Protein AF-A0A7K9P850-F1 (afdb_monomer_lite)

Secondary structure (DSSP, 8-state):
----TTSPPPHHHHHHHHHHHHHHHHHHHHHHHHHHHHS--TTT--HHHHHHHHHHHHHHHHHHHHHHHH-TT----SS-TT-HHHHHHHHHHHHHHHTT-S-----------SS----------

Structure (mmCIF, N/CA/C/O backbone):
data_AF-A0A7K9P850-F1
#
_entry.id   AF-A0A7K9P850-F1
#
loop_
_atom_site.group_PDB
_atom_site.id
_atom_site.type_symbol
_atom_site.label_atom_id
_atom_site.label_alt_id
_atom_site.label_comp_id
_atom_site.label_asym_id
_atom_site.label_entity_id
_atom_site.label_seq_id
_atom_site.pdbx_PDB_ins_code
_atom_site.Cartn_x
_atom_site.Cartn_y
_atom_site.Cartn_z
_atom_site.occupancy
_atom_site.B_iso_or_equiv
_atom_site.auth_seq_id
_atom_site.auth_comp_id
_atom_site.auth_asym_id
_atom_site.auth_atom_id
_atom_site.pdbx_PDB_model_num
ATOM 1 N N . LEU A 1 1 ? -7.046 19.484 33.580 1.00 42.06 1 LEU A N 1
ATOM 2 C CA . LEU A 1 1 ? -5.623 19.360 33.970 1.00 42.06 1 LEU A CA 1
ATOM 3 C C . LEU A 1 1 ? -4.925 18.534 32.899 1.00 42.06 1 LEU A C 1
ATOM 5 O O . LEU A 1 1 ? -5.163 17.336 32.865 1.00 42.06 1 LEU A O 1
ATOM 9 N N . GLY A 1 2 ? -4.125 19.167 32.030 1.00 49.34 2 GLY A N 1
ATOM 10 C CA . GLY A 1 2 ? -3.145 18.447 31.206 1.00 49.34 2 GLY A CA 1
ATOM 11 C C . GLY A 1 2 ? -3.212 18.572 29.678 1.00 49.34 2 GLY A C 1
ATOM 12 O O . GLY A 1 2 ? -2.731 17.661 29.022 1.00 49.34 2 GLY A O 1
ATOM 13 N N . GLU A 1 3 ? -3.729 19.655 29.090 1.00 53.91 3 GLU A N 1
ATOM 14 C CA . GLU A 1 3 ? -3.359 20.006 27.706 1.00 53.91 3 GLU A CA 1
ATOM 15 C C . GLU A 1 3 ? -2.052 20.804 27.749 1.00 53.91 3 GLU A C 1
ATOM 17 O O . GLU A 1 3 ? -2.015 21.950 28.192 1.00 53.91 3 GLU A O 1
ATOM 22 N N . GLY A 1 4 ? -0.955 20.151 27.370 1.00 50.28 4 GLY A N 1
ATOM 23 C CA . GLY A 1 4 ? 0.397 20.700 27.427 1.00 50.28 4 GLY A CA 1
ATOM 24 C C . GLY A 1 4 ? 1.188 20.349 26.175 1.00 50.28 4 GLY A C 1
ATOM 25 O O . GLY A 1 4 ? 2.064 19.488 26.206 1.00 50.28 4 GLY A O 1
ATOM 26 N N . LEU A 1 5 ? 0.880 21.041 25.077 1.00 50.12 5 LEU A N 1
ATOM 27 C CA . LEU A 1 5 ? 1.751 21.196 23.910 1.00 50.12 5 LEU A CA 1
ATOM 28 C C . LEU A 1 5 ? 3.106 21.763 24.377 1.00 50.12 5 LEU A C 1
ATOM 30 O O . LEU A 1 5 ? 3.222 22.967 24.589 1.00 50.12 5 LEU A O 1
ATOM 34 N N . GLY A 1 6 ? 4.128 20.919 24.574 1.00 56.59 6 GLY A N 1
ATOM 35 C CA . GLY A 1 6 ? 5.491 21.427 24.802 1.00 56.59 6 GLY A CA 1
ATOM 36 C C . GLY A 1 6 ? 6.519 20.532 25.500 1.00 56.59 6 GLY A C 1
ATOM 37 O O . GLY A 1 6 ? 7.704 20.842 25.420 1.00 56.59 6 GLY A O 1
ATOM 38 N N . ALA A 1 7 ? 6.145 19.422 26.142 1.00 62.38 7 ALA A N 1
ATOM 39 C CA . ALA A 1 7 ? 7.112 18.492 26.738 1.00 62.38 7 ALA A CA 1
ATOM 40 C C . ALA A 1 7 ? 7.084 17.150 25.997 1.00 62.38 7 ALA A C 1
ATOM 42 O O . ALA A 1 7 ? 6.011 16.598 25.765 1.00 62.38 7 ALA A O 1
ATOM 43 N N . LYS A 1 8 ? 8.254 16.609 25.619 1.00 72.88 8 LYS A N 1
ATOM 44 C CA . LYS A 1 8 ? 8.344 15.219 25.144 1.00 72.88 8 LYS A CA 1
ATOM 45 C C . LYS A 1 8 ? 7.738 14.325 26.229 1.00 72.88 8 LYS A C 1
ATOM 47 O O . LYS A 1 8 ? 8.208 14.366 27.364 1.00 72.88 8 LYS A O 1
ATOM 52 N N . GLU A 1 9 ? 6.697 13.569 25.885 1.00 74.12 9 GLU A N 1
ATOM 53 C CA . GLU A 1 9 ? 6.039 12.642 26.811 1.00 74.12 9 GLU A CA 1
ATOM 54 C C . GLU A 1 9 ? 7.083 11.741 27.477 1.00 74.12 9 GLU A C 1
ATOM 56 O O . GLU A 1 9 ? 7.961 11.190 26.803 1.00 74.12 9 GLU A O 1
ATOM 61 N N . THR A 1 10 ? 6.993 11.567 28.796 1.00 87.06 10 THR A N 1
ATOM 62 C CA . THR A 1 10 ? 7.810 10.546 29.462 1.00 87.06 10 THR A CA 1
ATOM 63 C C . THR A 1 10 ? 7.382 9.154 28.972 1.00 87.06 10 THR A C 1
ATOM 65 O O . THR A 1 10 ? 6.208 8.963 28.636 1.00 87.06 10 THR A O 1
ATOM 68 N N . PRO A 1 11 ? 8.279 8.150 28.933 1.00 80.06 11 PRO A N 1
ATOM 69 C CA . PRO A 1 11 ? 7.914 6.793 28.516 1.00 80.06 11 PRO A CA 1
ATOM 70 C C . PRO A 1 11 ? 6.702 6.222 29.272 1.00 80.06 11 PRO A C 1
ATOM 72 O O . PRO A 1 11 ? 5.872 5.539 28.680 1.00 80.06 11 PRO A O 1
ATOM 75 N N . GLN A 1 12 ? 6.562 6.555 30.557 1.00 79.00 12 GLN A N 1
ATOM 76 C CA . GLN A 1 12 ? 5.446 6.152 31.412 1.00 79.00 12 GLN A CA 1
ATOM 77 C C . GLN A 1 12 ? 4.129 6.828 31.009 1.00 79.00 12 GLN A C 1
ATOM 79 O O . GLN A 1 12 ? 3.108 6.154 30.903 1.00 79.00 12 GLN A O 1
ATOM 84 N N . GLN A 1 13 ? 4.148 8.137 30.738 1.00 83.00 13 GLN A N 1
ATOM 85 C CA . GLN A 1 13 ? 2.970 8.860 30.240 1.00 83.00 13 GLN A CA 1
ATOM 86 C C . GLN A 1 13 ? 2.539 8.336 28.871 1.00 83.00 13 GLN A C 1
ATOM 88 O O . GLN A 1 13 ? 1.357 8.095 28.643 1.00 83.00 13 GLN A O 1
ATOM 93 N N . ARG A 1 14 ? 3.508 8.087 27.984 1.00 85.56 14 ARG A N 1
ATOM 94 C CA . ARG A 1 14 ? 3.255 7.484 26.677 1.00 85.56 14 ARG A CA 1
ATOM 95 C C . ARG A 1 14 ? 2.619 6.101 26.825 1.00 85.56 14 ARG A C 1
ATOM 97 O O . ARG A 1 14 ? 1.644 5.818 26.143 1.00 85.56 14 ARG A O 1
ATOM 104 N N . PHE A 1 15 ? 3.123 5.258 27.727 1.00 82.75 15 PHE A N 1
ATOM 105 C CA . PHE A 1 15 ? 2.539 3.940 27.985 1.00 82.75 15 PHE A CA 1
ATOM 106 C C . PHE A 1 15 ? 1.083 4.034 28.457 1.00 82.75 15 PHE A C 1
ATOM 108 O O . PHE A 1 15 ? 0.229 3.342 27.914 1.00 82.75 15 PHE A O 1
ATOM 115 N N . GLN A 1 16 ? 0.785 4.924 29.408 1.00 85.62 16 GLN A N 1
ATOM 116 C CA . GLN A 1 16 ? -0.581 5.135 29.902 1.00 85.62 16 GLN A CA 1
ATOM 117 C C . GLN A 1 16 ? -1.521 5.646 28.803 1.00 85.62 16 GLN A C 1
ATOM 119 O O . GLN A 1 16 ? -2.633 5.139 28.669 1.00 85.62 16 GLN A O 1
ATOM 124 N N . ARG A 1 17 ? -1.063 6.600 27.981 1.00 90.31 17 ARG A N 1
ATOM 125 C CA . ARG A 1 17 ? -1.838 7.102 26.841 1.00 90.31 17 ARG A CA 1
ATOM 126 C C . ARG A 1 17 ? -2.116 5.997 25.826 1.00 90.31 17 ARG A C 1
ATOM 128 O O . ARG A 1 17 ? -3.268 5.799 25.465 1.00 90.31 17 ARG A O 1
ATOM 135 N N . LEU A 1 18 ? -1.094 5.243 25.410 1.00 84.19 18 LEU A N 1
ATOM 136 C CA . LEU A 1 18 ? -1.289 4.127 24.480 1.00 84.19 18 LEU A CA 1
ATOM 137 C C . LEU A 1 18 ? -2.201 3.044 25.065 1.00 84.19 18 LEU A C 1
ATOM 139 O O . LEU A 1 18 ? -3.005 2.478 24.336 1.00 84.19 18 LEU A O 1
ATOM 143 N N . GLN A 1 19 ? -2.099 2.748 26.362 1.00 82.50 19 GLN A N 1
ATOM 144 C CA . GLN A 1 19 ? -2.982 1.782 27.014 1.00 82.50 19 GLN A CA 1
ATOM 145 C C . GLN A 1 19 ? -4.445 2.230 26.935 1.00 82.50 19 GLN A C 1
ATOM 147 O O . GLN A 1 19 ? -5.311 1.412 26.630 1.00 82.50 19 GLN A O 1
ATOM 152 N N . HIS A 1 20 ? -4.708 3.517 27.175 1.00 86.62 20 HIS A N 1
ATOM 153 C CA . HIS A 1 20 ? -6.040 4.090 27.022 1.00 86.62 20 HIS A CA 1
ATOM 154 C C . HIS A 1 20 ? -6.503 4.018 25.566 1.00 86.62 20 HIS A C 1
ATOM 156 O O . HIS A 1 20 ? -7.539 3.428 25.300 1.00 86.62 20 HIS A O 1
ATOM 162 N N . GLU A 1 21 ? -5.702 4.511 24.617 1.00 86.75 21 GLU A N 1
ATOM 163 C CA . GLU A 1 21 ? -6.025 4.493 23.181 1.00 86.75 21 GLU A CA 1
ATOM 164 C C . GLU A 1 21 ? -6.337 3.079 22.668 1.00 86.75 21 GLU A C 1
ATOM 166 O O . GLU A 1 21 ? -7.279 2.892 21.903 1.00 86.75 21 GLU A O 1
ATOM 171 N N . VAL A 1 22 ? -5.596 2.062 23.119 1.00 81.31 22 VAL A N 1
ATOM 172 C CA . VAL A 1 22 ? -5.866 0.658 22.772 1.00 81.31 22 VAL A CA 1
ATOM 173 C C . VAL A 1 22 ? -7.190 0.175 23.370 1.00 81.31 22 VAL A C 1
ATOM 175 O O . VAL A 1 22 ? -7.927 -0.543 22.699 1.00 81.31 22 VAL A O 1
A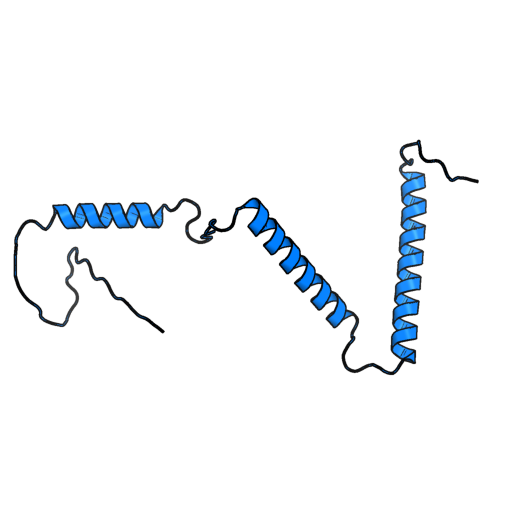TOM 178 N N . GLN A 1 23 ? -7.516 0.556 24.608 1.00 77.69 23 GLN A N 1
ATOM 179 C CA . GLN A 1 23 ? -8.808 0.221 25.215 1.00 77.69 23 GLN A CA 1
ATOM 180 C C . GLN A 1 23 ? -9.976 0.920 24.514 1.00 77.69 23 GLN A C 1
ATOM 182 O O . GLN A 1 23 ? -11.025 0.304 24.332 1.00 77.69 23 GLN A O 1
ATOM 187 N N . GLU A 1 24 ? -9.805 2.175 24.097 1.00 88.69 24 GLU A N 1
ATOM 188 C CA . GLU A 1 24 ? -10.821 2.885 23.317 1.00 88.69 24 GLU A CA 1
ATOM 189 C C . GLU A 1 24 ? -11.026 2.225 21.961 1.00 88.69 24 GLU A C 1
ATOM 191 O O . GLU A 1 24 ? -12.156 1.917 21.607 1.00 88.69 24 GLU A O 1
ATOM 196 N N . LEU A 1 25 ? -9.938 1.895 21.263 1.00 85.56 25 LEU A N 1
ATOM 197 C CA . LEU A 1 25 ? -10.009 1.214 19.978 1.00 85.56 25 LEU A CA 1
ATOM 198 C C . LEU A 1 25 ? -10.700 -0.154 20.085 1.00 85.56 25 LEU A C 1
ATOM 200 O O . LEU A 1 25 ? -11.480 -0.513 19.208 1.00 85.56 25 LEU A O 1
ATOM 204 N N . LEU A 1 26 ? -10.447 -0.917 21.155 1.00 79.44 26 LEU A N 1
ATOM 205 C CA . LEU A 1 26 ? -11.143 -2.185 21.403 1.00 79.44 26 LEU A CA 1
ATOM 206 C C . LEU A 1 26 ? -12.650 -1.978 21.584 1.00 79.44 26 LEU A C 1
ATOM 208 O O . LEU A 1 26 ? -13.439 -2.693 20.970 1.00 79.44 26 LEU A O 1
ATOM 212 N N . ARG A 1 27 ? -13.046 -0.976 22.372 1.00 86.44 27 ARG A N 1
ATOM 213 C CA . ARG A 1 27 ? -14.455 -0.631 22.590 1.00 86.44 27 ARG A CA 1
ATOM 214 C C . ARG A 1 27 ? -15.132 -0.150 21.307 1.00 86.44 27 ARG A C 1
ATOM 216 O O . ARG A 1 27 ? -16.260 -0.548 21.035 1.00 86.44 27 ARG A O 1
ATOM 223 N N . ASP A 1 28 ? -14.445 0.652 20.501 1.00 82.50 28 ASP A N 1
ATOM 224 C CA . ASP A 1 28 ? -14.957 1.131 19.217 1.00 82.50 28 ASP A CA 1
ATOM 225 C C . ASP A 1 28 ? -15.150 -0.037 18.242 1.00 82.50 28 ASP A C 1
ATOM 227 O O . ASP A 1 28 ? -16.164 -0.114 17.553 1.00 82.50 28 ASP A O 1
ATOM 231 N N . VAL A 1 29 ? -14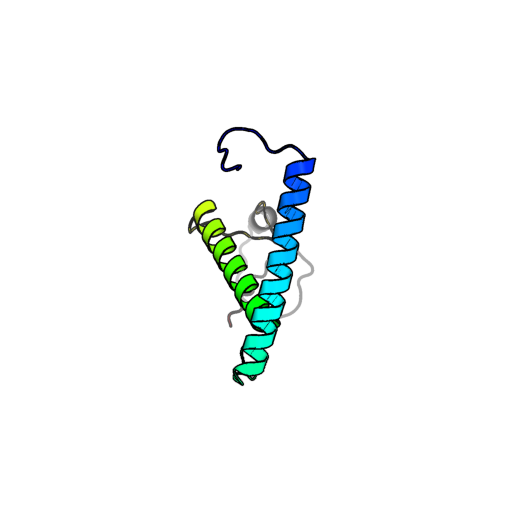.225 -1.002 18.221 1.00 78.44 29 VAL A N 1
ATOM 232 C CA . VAL A 1 29 ? -14.365 -2.230 17.423 1.00 78.44 29 VAL A CA 1
ATOM 233 C C . VAL A 1 29 ? -15.538 -3.082 17.908 1.00 78.44 29 VAL A C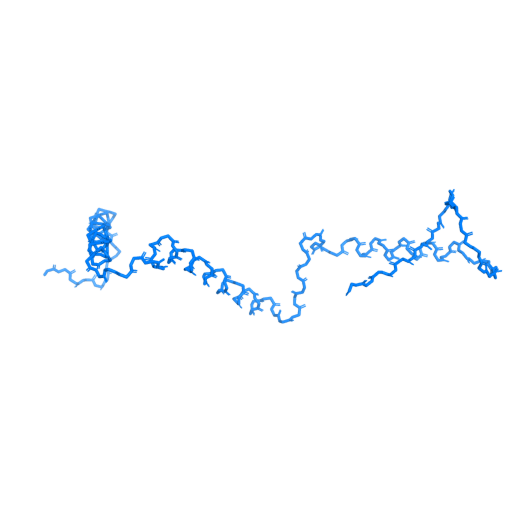 1
ATOM 235 O O . VAL A 1 29 ? -16.298 -3.582 17.080 1.00 78.44 29 VAL A O 1
ATOM 238 N N . GLU A 1 30 ? -15.728 -3.231 19.220 1.00 80.81 30 GLU A N 1
ATOM 239 C CA . GLU A 1 30 ? -16.891 -3.927 19.787 1.00 80.81 30 GLU A CA 1
ATOM 240 C C . GLU A 1 30 ? -18.206 -3.223 19.428 1.00 80.81 30 GLU A C 1
ATOM 242 O O . GLU A 1 30 ? -19.173 -3.890 19.060 1.00 80.81 30 GLU A O 1
ATOM 247 N N . GLN A 1 31 ? -18.231 -1.888 19.453 1.00 84.25 31 GLN A N 1
ATOM 248 C CA . GLN A 1 31 ? -19.390 -1.080 19.074 1.00 84.25 31 GLN A CA 1
ATOM 249 C C . GLN A 1 31 ? -19.681 -1.141 17.568 1.00 84.25 31 GLN A C 1
ATOM 251 O O . GLN A 1 31 ? -20.838 -1.213 17.146 1.00 84.25 31 GLN A O 1
ATOM 256 N N . ILE A 1 32 ? -18.648 -1.145 16.725 1.00 80.12 32 ILE A N 1
ATOM 257 C CA . ILE A 1 32 ? -18.798 -1.378 15.285 1.00 80.12 32 ILE A CA 1
ATOM 258 C C . ILE A 1 32 ? -19.330 -2.796 15.061 1.00 80.12 32 ILE A C 1
ATOM 260 O O . ILE A 1 32 ? -20.257 -2.995 14.285 1.00 80.12 32 ILE A O 1
ATOM 264 N N . GLN A 1 33 ? -18.810 -3.791 15.779 1.00 71.94 33 GLN A N 1
ATOM 265 C CA . GLN A 1 33 ? -19.282 -5.165 15.653 1.00 71.94 33 GLN A CA 1
ATOM 266 C C . GLN A 1 33 ? -20.740 -5.318 16.114 1.00 71.94 33 GLN A C 1
ATOM 268 O O . GLN A 1 33 ? -21.497 -6.042 15.470 1.00 71.94 33 GLN A O 1
ATOM 273 N N . SER A 1 34 ? -21.153 -4.663 17.203 1.00 74.19 34 SER A N 1
ATOM 274 C CA . SER A 1 34 ? -22.540 -4.699 17.676 1.00 74.19 34 SER A CA 1
ATOM 275 C C . SER A 1 34 ? -23.485 -3.955 16.733 1.00 74.19 34 SER A C 1
ATOM 277 O O . SER A 1 34 ? -24.523 -4.500 16.376 1.00 74.19 34 SER A O 1
ATOM 279 N N . SER A 1 35 ? -23.102 -2.775 16.241 1.00 72.31 35 SER A N 1
ATOM 280 C CA . SER A 1 35 ? -23.907 -2.012 15.276 1.00 72.31 35 SER A CA 1
ATOM 281 C C . SER A 1 35 ? -24.039 -2.715 13.921 1.00 72.31 35 SER A C 1
ATOM 283 O O . SER A 1 35 ? -25.104 -2.656 13.306 1.00 72.31 35 SER A O 1
ATOM 285 N N . VAL A 1 36 ? -23.007 -3.440 13.473 1.00 63.94 36 VAL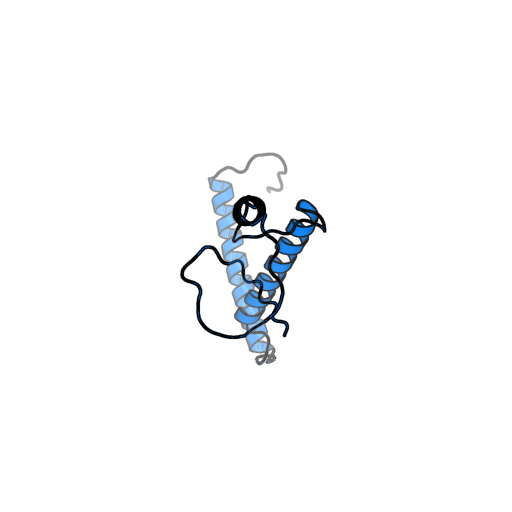 A N 1
ATOM 286 C CA . VAL A 1 36 ? -23.069 -4.301 12.279 1.00 63.94 36 VAL A CA 1
ATOM 287 C C . VAL A 1 36 ? -24.013 -5.486 12.502 1.00 63.94 36 VAL A C 1
ATOM 289 O O . VAL A 1 36 ? -24.818 -5.781 11.622 1.00 63.94 36 VAL A O 1
ATOM 292 N N . LYS A 1 37 ? -23.980 -6.117 13.686 1.00 64.19 37 LYS A N 1
ATOM 293 C CA . LYS A 1 37 ? -24.924 -7.187 14.062 1.00 64.19 37 LYS A CA 1
ATOM 294 C C . LYS A 1 37 ? -26.373 -6.689 14.145 1.00 64.19 37 LYS A C 1
ATOM 296 O O . LYS A 1 37 ? -27.284 -7.417 13.770 1.00 64.19 37 LYS A O 1
ATOM 301 N N . GLU A 1 38 ? -26.597 -5.465 14.623 1.00 60.97 38 GLU A N 1
ATOM 302 C CA . GLU A 1 38 ? -27.934 -4.862 14.740 1.00 60.97 38 GLU A CA 1
ATOM 303 C C . GLU A 1 38 ? -28.483 -4.337 13.403 1.00 60.97 38 GLU A C 1
ATOM 305 O O . GLU A 1 38 ? -29.697 -4.314 13.210 1.00 60.97 38 GLU A O 1
ATOM 310 N N . SER A 1 39 ? -27.620 -3.948 12.458 1.00 55.88 39 SER A N 1
ATOM 311 C CA . SER A 1 39 ? -28.049 -3.313 11.201 1.00 55.88 39 SER A CA 1
ATOM 312 C C . SER A 1 39 ? -28.486 -4.282 10.099 1.00 55.88 39 SER A C 1
ATOM 314 O O . SER A 1 39 ? -28.914 -3.816 9.047 1.00 55.88 39 SER A O 1
ATOM 316 N N . GLY A 1 40 ? -28.402 -5.606 10.287 1.00 52.81 40 GLY A N 1
ATOM 317 C CA . GLY A 1 40 ? -28.968 -6.596 9.352 1.00 52.81 40 GLY A CA 1
ATOM 318 C C . GLY A 1 40 ? -28.483 -6.503 7.893 1.00 52.81 40 GLY A C 1
ATOM 319 O O . GLY A 1 40 ? -29.059 -7.139 7.017 1.00 52.81 40 GLY A O 1
ATOM 320 N N . ALA A 1 41 ? -27.430 -5.730 7.613 1.00 53.44 41 ALA A N 1
ATOM 321 C CA . ALA A 1 41 ? -26.805 -5.572 6.299 1.00 53.44 41 ALA A CA 1
ATOM 322 C C . ALA A 1 41 ? -25.659 -6.587 6.129 1.00 53.44 41 ALA A C 1
ATOM 324 O O . ALA A 1 41 ? -24.566 -6.257 5.668 1.00 53.44 41 ALA A O 1
ATOM 325 N N . GLU A 1 42 ? -25.895 -7.817 6.590 1.00 50.22 42 GLU A N 1
ATOM 326 C CA . GLU A 1 42 ? -24.868 -8.835 6.824 1.00 50.22 42 GLU A CA 1
ATOM 327 C C . GLU A 1 42 ? -24.232 -9.432 5.561 1.00 50.22 42 GLU A C 1
ATOM 329 O O . GLU A 1 42 ? -23.268 -10.180 5.693 1.00 50.22 42 GLU A O 1
ATOM 334 N N . GLU A 1 43 ? -24.681 -9.126 4.343 1.00 52.09 43 GLU A N 1
ATOM 335 C CA . GLU A 1 43 ? -24.229 -9.939 3.205 1.00 52.09 43 GLU A CA 1
ATOM 336 C C . GLU A 1 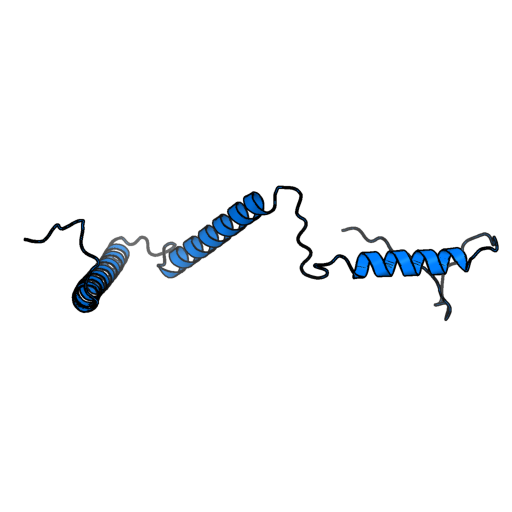43 ? -22.928 -9.461 2.527 1.00 52.09 43 GLU A C 1
ATOM 338 O O . GLU A 1 43 ? -22.212 -10.289 1.971 1.00 52.09 43 GLU A O 1
ATOM 343 N N . GLU A 1 44 ? -22.526 -8.183 2.635 1.00 53.62 44 GLU A N 1
ATOM 344 C CA . GLU A 1 44 ? -21.349 -7.689 1.877 1.00 53.62 44 GLU A CA 1
ATOM 345 C C . GLU A 1 44 ? -20.235 -7.014 2.690 1.00 53.62 44 GLU A C 1
ATOM 347 O O . GLU A 1 44 ? -19.084 -6.980 2.246 1.00 53.62 44 GLU A O 1
ATOM 352 N N . LEU A 1 45 ? -20.508 -6.509 3.896 1.00 59.91 45 LEU A N 1
ATOM 353 C CA . LEU A 1 45 ? -19.526 -5.731 4.663 1.00 59.91 45 LEU A CA 1
ATOM 354 C C . LEU A 1 45 ? -18.998 -6.506 5.868 1.00 59.91 45 LEU A C 1
ATOM 356 O O . LEU A 1 45 ? -19.052 -6.056 7.011 1.00 59.91 45 LEU A O 1
ATOM 360 N N . THR A 1 46 ? -18.424 -7.681 5.611 1.00 74.56 46 THR A N 1
ATOM 361 C CA . THR A 1 46 ? -17.606 -8.342 6.631 1.00 74.56 46 THR A CA 1
ATOM 362 C C . THR A 1 46 ? -16.403 -7.445 6.962 1.00 74.56 46 THR A C 1
ATOM 364 O O . THR A 1 46 ? -15.750 -6.941 6.044 1.00 74.56 46 THR A O 1
ATOM 367 N N . PRO A 1 47 ? -16.010 -7.291 8.241 1.00 70.81 47 PRO A N 1
ATOM 368 C CA . PRO A 1 47 ? -14.811 -6.534 8.624 1.00 70.81 47 PRO A CA 1
ATOM 369 C C . PRO A 1 47 ? -13.546 -6.971 7.869 1.00 70.81 47 PRO A C 1
ATOM 371 O O . PRO A 1 47 ? -12.674 -6.164 7.557 1.00 70.81 47 PRO A O 1
ATOM 374 N N . MET A 1 48 ? -13.475 -8.252 7.498 1.00 75.00 48 MET A N 1
ATOM 375 C CA . MET A 1 48 ? -12.400 -8.799 6.676 1.00 75.00 48 MET A CA 1
ATOM 376 C C . MET A 1 48 ? -12.446 -8.317 5.214 1.00 75.00 48 MET A C 1
ATOM 378 O O . MET A 1 48 ? -11.393 -8.103 4.616 1.00 75.00 48 MET A O 1
ATOM 382 N N . ALA A 1 49 ? -13.633 -8.121 4.632 1.00 77.00 49 ALA A N 1
ATOM 383 C CA . ALA A 1 49 ? -13.790 -7.543 3.297 1.00 77.00 49 ALA A CA 1
ATOM 384 C C . ALA A 1 49 ? -13.363 -6.069 3.287 1.00 77.00 49 ALA A C 1
ATOM 386 O O . ALA A 1 49 ? -12.634 -5.651 2.388 1.00 77.00 49 ALA A O 1
ATOM 387 N N . LEU A 1 50 ? -13.719 -5.315 4.331 1.00 78.44 50 LEU A N 1
ATOM 388 C CA . LEU A 1 50 ? -13.274 -3.933 4.500 1.00 78.44 50 LEU A CA 1
ATOM 389 C C . LEU A 1 50 ? -11.749 -3.845 4.674 1.00 78.44 50 LEU A C 1
ATOM 391 O O . LEU A 1 50 ? -11.101 -3.052 3.996 1.00 78.44 50 LEU A O 1
ATOM 395 N N . ALA A 1 51 ? -11.150 -4.711 5.497 1.00 75.69 51 ALA A N 1
ATOM 396 C CA . ALA A 1 51 ? -9.695 -4.779 5.651 1.00 75.69 51 ALA A CA 1
ATOM 397 C C . ALA A 1 51 ? -8.981 -5.077 4.319 1.00 75.69 51 ALA A C 1
ATOM 399 O O . ALA A 1 51 ? -7.975 -4.447 3.998 1.00 75.69 51 ALA A O 1
ATOM 400 N N . ARG A 1 52 ? -9.532 -5.985 3.500 1.00 78.38 52 ARG A N 1
ATOM 401 C CA . ARG A 1 52 ? -9.009 -6.263 2.152 1.00 78.38 52 ARG A CA 1
ATOM 402 C C . ARG A 1 52 ? -9.111 -5.049 1.231 1.00 78.38 52 ARG A C 1
ATOM 404 O O . ARG A 1 52 ? -8.154 -4.764 0.520 1.00 78.38 52 ARG A O 1
ATOM 411 N N . GLN A 1 53 ? -10.230 -4.326 1.251 1.00 79.31 53 GLN A N 1
ATOM 412 C CA . GLN A 1 53 ? -10.395 -3.104 0.457 1.00 79.31 53 GLN A CA 1
ATOM 413 C C . GLN A 1 53 ? -9.384 -2.027 0.867 1.00 79.31 53 GLN A C 1
ATOM 415 O O . GLN A 1 53 ? -8.772 -1.404 0.002 1.00 79.31 53 GLN A O 1
ATOM 420 N N . VAL A 1 54 ? -9.147 -1.856 2.171 1.00 85.00 54 VAL A N 1
ATOM 421 C CA . VAL A 1 54 ? -8.139 -0.924 2.696 1.00 85.00 54 VAL A CA 1
ATOM 422 C C . VAL A 1 54 ? -6.723 -1.324 2.262 1.00 85.00 54 VAL A C 1
ATOM 424 O O . VAL A 1 54 ? -5.952 -0.458 1.850 1.00 85.00 54 VAL A O 1
ATOM 427 N N . GLU A 1 55 ? -6.379 -2.615 2.282 1.00 82.75 55 GLU A N 1
ATOM 428 C CA . GLU A 1 55 ? -5.069 -3.094 1.812 1.00 82.75 55 GLU A CA 1
ATOM 429 C C . GLU A 1 55 ? -4.882 -2.849 0.304 1.00 82.75 55 GLU A C 1
ATOM 431 O O . GLU A 1 55 ? -3.820 -2.396 -0.126 1.00 82.75 55 GLU A O 1
ATOM 436 N N . VAL A 1 56 ? -5.928 -3.066 -0.503 1.00 84.06 56 VAL A N 1
ATOM 437 C CA . VAL A 1 56 ? -5.912 -2.755 -1.944 1.00 84.06 56 VAL A CA 1
ATOM 438 C C . VAL A 1 56 ? -5.710 -1.257 -2.178 1.00 84.06 56 VAL A C 1
ATOM 440 O O . VAL A 1 56 ? -4.859 -0.873 -2.981 1.00 84.06 56 VAL A O 1
ATOM 443 N N . LEU A 1 57 ? -6.437 -0.403 -1.453 1.00 86.62 57 LEU A N 1
ATOM 444 C CA . LEU A 1 57 ? -6.315 1.051 -1.580 1.00 86.62 57 LEU A CA 1
ATOM 445 C C . LEU A 1 57 ? -4.909 1.536 -1.202 1.00 86.62 57 LEU A C 1
ATOM 447 O O . LEU A 1 57 ? -4.320 2.376 -1.883 1.00 86.62 57 LEU A O 1
ATOM 451 N N . LYS A 1 58 ? -4.344 0.974 -0.130 1.00 82.75 58 LYS A N 1
ATOM 452 C CA . LYS A 1 58 ? -2.966 1.233 0.297 1.00 82.75 58 LYS A CA 1
ATOM 453 C C . LYS A 1 58 ? -1.975 0.844 -0.798 1.00 82.75 58 LYS A C 1
ATOM 455 O O . LYS A 1 58 ? -1.069 1.621 -1.095 1.00 82.75 58 LYS A O 1
ATOM 460 N N . GLN A 1 59 ? -2.155 -0.318 -1.424 1.00 83.75 59 GLN A N 1
ATOM 461 C CA . GLN A 1 59 ? -1.291 -0.759 -2.516 1.00 83.75 59 GLN A CA 1
ATOM 462 C C . GLN A 1 59 ? -1.367 0.192 -3.722 1.00 83.75 59 GLN A C 1
ATOM 464 O O . GLN A 1 59 ? -0.329 0.538 -4.285 1.00 83.75 59 GLN A O 1
ATOM 469 N N . GLN A 1 60 ? -2.565 0.670 -4.074 1.00 81.62 60 GLN A N 1
ATOM 470 C CA . GLN A 1 60 ? -2.768 1.655 -5.147 1.00 81.62 60 GLN A CA 1
ATOM 471 C C . GLN A 1 60 ? -2.128 3.015 -4.835 1.00 81.62 60 GLN A C 1
ATOM 473 O O . GLN A 1 60 ? -1.549 3.661 -5.711 1.00 81.62 60 GLN A O 1
ATOM 478 N N . LEU A 1 61 ? -2.203 3.459 -3.580 1.00 84.31 61 LEU A N 1
ATOM 479 C CA . LEU A 1 61 ? -1.552 4.692 -3.149 1.00 84.31 61 LEU A CA 1
ATOM 480 C C . LEU A 1 61 ? -0.028 4.577 -3.259 1.00 84.31 61 LEU A C 1
ATOM 482 O O . LEU A 1 61 ? 0.624 5.487 -3.773 1.00 84.31 61 LEU A O 1
ATOM 486 N N . LEU A 1 62 ? 0.532 3.449 -2.811 1.00 79.75 62 LEU A N 1
ATOM 487 C CA . LEU A 1 62 ? 1.962 3.173 -2.917 1.00 79.75 62 LEU A CA 1
ATOM 488 C C . LEU A 1 62 ? 2.411 3.132 -4.376 1.00 79.75 62 LEU A C 1
ATOM 490 O O . LEU A 1 62 ? 3.410 3.765 -4.700 1.00 79.75 62 LEU A O 1
ATOM 494 N N . SER A 1 63 ? 1.666 2.470 -5.266 1.00 79.38 63 SER A N 1
ATOM 495 C CA . SER A 1 63 ? 2.011 2.435 -6.691 1.00 79.38 63 SER A CA 1
ATOM 496 C C . SER A 1 63 ? 1.938 3.818 -7.336 1.00 79.38 63 SER A C 1
ATOM 498 O O . SER A 1 63 ? 2.848 4.186 -8.069 1.00 79.38 63 SER A O 1
ATOM 500 N N . SER A 1 64 ? 0.915 4.621 -7.021 1.00 74.12 64 SER A N 1
ATOM 501 C CA . SER A 1 64 ? 0.796 5.992 -7.541 1.00 74.12 64 SER A CA 1
ATOM 502 C C . SER A 1 64 ? 1.917 6.901 -7.033 1.00 74.12 64 SER A C 1
ATOM 504 O O . SER A 1 64 ? 2.443 7.735 -7.769 1.00 74.12 64 SER A O 1
ATOM 506 N N . HIS A 1 65 ? 2.318 6.747 -5.770 1.00 76.94 65 HIS A N 1
ATOM 507 C CA . HIS A 1 65 ? 3.468 7.469 -5.238 1.00 76.94 65 HIS A CA 1
ATOM 508 C C . HIS A 1 65 ? 4.768 7.034 -5.924 1.00 76.94 65 HIS A C 1
ATOM 510 O O . HIS A 1 65 ? 5.576 7.879 -6.298 1.00 76.94 65 HIS A O 1
ATOM 516 N N . LEU A 1 66 ? 4.938 5.732 -6.143 1.00 73.12 66 LEU A N 1
ATOM 517 C CA . LEU A 1 66 ? 6.096 5.151 -6.813 1.00 73.12 66 LEU A CA 1
ATOM 518 C C . LEU A 1 66 ? 6.189 5.630 -8.274 1.00 73.12 66 LEU A C 1
ATOM 520 O O . LEU A 1 66 ? 7.267 6.015 -8.710 1.00 73.12 66 LEU A O 1
ATOM 524 N N . GLU A 1 67 ? 5.067 5.739 -8.988 1.00 76.44 67 GLU A N 1
ATOM 525 C CA . GLU A 1 67 ? 4.989 6.341 -10.328 1.00 76.44 67 GLU A CA 1
ATOM 526 C C . GLU A 1 67 ? 5.382 7.828 -10.327 1.00 76.44 67 GLU A C 1
ATOM 528 O O . GLU A 1 67 ? 6.121 8.275 -11.200 1.00 76.44 67 GLU A O 1
ATOM 533 N N . LYS A 1 68 ? 4.962 8.603 -9.317 1.00 73.31 68 LYS A N 1
ATOM 534 C CA . LYS A 1 68 ? 5.387 10.009 -9.169 1.00 73.31 68 LYS A CA 1
ATOM 535 C C . LYS A 1 68 ? 6.882 10.146 -8.886 1.00 73.31 68 LYS A C 1
ATOM 537 O O . LYS A 1 68 ? 7.492 11.105 -9.347 1.00 73.31 68 LYS A O 1
ATOM 542 N N . VAL A 1 69 ? 7.454 9.225 -8.110 1.00 73.25 69 VAL A N 1
ATOM 543 C CA . VAL A 1 69 ? 8.879 9.233 -7.743 1.00 73.25 69 VAL A CA 1
ATOM 544 C C . VAL A 1 69 ? 9.755 8.778 -8.908 1.00 73.25 69 VAL A C 1
ATOM 546 O O . VAL A 1 69 ? 10.783 9.394 -9.170 1.00 73.25 69 VAL A O 1
ATOM 549 N N . LEU A 1 70 ? 9.359 7.714 -9.609 1.00 74.31 70 LEU A N 1
ATOM 550 C CA . LEU A 1 70 ? 10.124 7.170 -10.730 1.00 74.31 70 LEU A CA 1
ATOM 551 C C . LEU A 1 70 ? 9.871 7.912 -12.054 1.00 74.31 70 LEU A C 1
ATOM 553 O O . LEU A 1 70 ? 10.712 7.886 -12.951 1.00 74.31 70 LEU A O 1
ATOM 557 N N . GLY A 1 71 ? 8.737 8.603 -12.171 1.00 74.44 71 GLY A N 1
ATOM 558 C CA . GLY A 1 71 ? 8.302 9.290 -13.380 1.00 74.44 71 GLY A CA 1
ATOM 559 C C . GLY A 1 71 ? 7.640 8.354 -14.407 1.00 74.44 71 GLY A C 1
ATOM 560 O O . GLY A 1 71 ? 7.858 7.141 -14.393 1.00 74.44 71 GLY A O 1
ATOM 561 N N . PRO A 1 72 ? 6.861 8.906 -15.359 1.00 69.19 72 PRO A N 1
ATOM 562 C CA . PRO A 1 72 ? 6.016 8.145 -16.295 1.00 69.19 72 PRO A CA 1
ATOM 563 C C . PRO A 1 72 ? 6.772 7.287 -17.333 1.00 69.19 72 PRO A C 1
ATOM 565 O O . PRO A 1 72 ? 6.146 6.658 -18.179 1.00 69.19 72 PRO A O 1
ATOM 568 N N . GLY A 1 73 ? 8.108 7.262 -17.297 1.00 62.53 73 GLY A N 1
ATOM 569 C CA . GLY A 1 73 ? 8.957 6.495 -18.218 1.00 62.53 73 GLY A CA 1
ATOM 570 C C . GLY A 1 73 ? 9.809 5.413 -17.552 1.00 62.53 73 GLY A C 1
ATOM 571 O O . GLY A 1 73 ? 10.631 4.795 -18.226 1.00 62.53 73 GLY A O 1
ATOM 572 N N . ALA A 1 74 ? 9.664 5.190 -16.244 1.00 62.69 74 ALA A N 1
ATOM 573 C CA . ALA A 1 74 ? 10.467 4.207 -15.532 1.00 62.69 74 ALA A CA 1
ATOM 574 C C . ALA A 1 74 ? 9.908 2.790 -15.709 1.00 62.69 74 ALA A C 1
ATOM 576 O O . ALA A 1 74 ? 9.076 2.319 -14.935 1.00 62.69 74 ALA A O 1
ATOM 577 N N . ALA A 1 75 ? 10.390 2.093 -16.736 1.00 66.12 75 ALA A N 1
ATOM 578 C CA . ALA A 1 75 ? 10.199 0.656 -16.854 1.00 66.12 75 ALA A CA 1
ATOM 579 C C . ALA A 1 75 ? 11.068 -0.049 -15.798 1.00 66.12 75 ALA A C 1
ATOM 581 O O . ALA A 1 75 ? 12.288 -0.126 -15.937 1.00 66.12 75 ALA A O 1
ATOM 582 N N . VAL A 1 76 ? 10.443 -0.530 -14.720 1.00 66.94 76 VAL A N 1
ATOM 583 C CA . VAL A 1 76 ? 11.113 -1.353 -13.706 1.00 66.94 76 VAL A CA 1
ATOM 584 C C . VAL A 1 76 ? 11.048 -2.807 -14.159 1.00 66.94 76 VAL A C 1
ATOM 586 O O . VAL A 1 76 ? 10.034 -3.479 -13.970 1.00 66.94 76 VAL A O 1
ATOM 589 N N . ASP A 1 77 ? 12.121 -3.288 -14.782 1.00 67.88 77 ASP A N 1
ATOM 590 C CA . ASP A 1 77 ? 12.288 -4.713 -15.050 1.00 67.88 77 ASP A CA 1
ATOM 591 C C . ASP A 1 77 ? 12.912 -5.388 -13.822 1.00 67.88 77 ASP A C 1
ATOM 593 O O . ASP A 1 77 ? 14.105 -5.258 -13.546 1.00 67.88 77 ASP A O 1
ATOM 597 N N . PHE A 1 78 ? 12.087 -6.102 -13.054 1.00 68.31 78 PHE A N 1
ATOM 598 C CA . PHE A 1 78 ? 12.549 -6.854 -11.886 1.00 68.31 78 PHE A CA 1
ATOM 599 C C . PHE A 1 78 ? 13.399 -8.081 -12.257 1.00 68.31 78 PHE A C 1
ATOM 601 O O . PHE A 1 78 ? 14.089 -8.611 -11.387 1.00 68.31 78 PHE A O 1
ATOM 608 N N . ALA A 1 79 ? 13.352 -8.548 -13.509 1.00 73.25 79 ALA A N 1
ATOM 609 C CA . ALA A 1 79 ? 14.157 -9.672 -13.979 1.00 73.25 79 ALA A CA 1
ATOM 610 C C . ALA A 1 79 ? 15.559 -9.236 -14.443 1.00 73.25 79 ALA A C 1
ATOM 612 O O . ALA A 1 79 ? 16.495 -10.034 -14.364 1.00 73.25 79 ALA A O 1
ATOM 613 N N . ASP A 1 80 ? 15.720 -7.982 -14.880 1.00 72.12 80 ASP A N 1
ATOM 614 C CA . ASP A 1 80 ? 17.007 -7.409 -15.296 1.00 72.12 80 ASP A CA 1
ATOM 615 C C . ASP A 1 80 ? 17.181 -5.944 -14.837 1.00 72.12 80 ASP A C 1
ATOM 617 O O . ASP A 1 80 ? 17.122 -5.016 -15.650 1.00 72.12 80 ASP A O 1
ATOM 621 N N . PRO A 1 81 ? 17.442 -5.707 -13.536 1.00 69.94 81 PRO A N 1
ATOM 622 C CA . PRO A 1 81 ? 17.512 -4.357 -12.970 1.00 69.94 81 PRO A CA 1
ATOM 623 C C . PRO A 1 81 ? 18.665 -3.496 -13.521 1.00 69.94 81 PRO A C 1
ATOM 625 O O . PRO A 1 81 ? 18.588 -2.271 -13.466 1.00 69.94 81 PRO A O 1
ATOM 628 N N . GLU A 1 82 ? 19.732 -4.103 -14.061 1.00 76.06 82 GLU A N 1
ATOM 629 C CA . GLU A 1 82 ? 20.874 -3.385 -14.664 1.00 76.06 82 GLU A CA 1
ATOM 630 C C . GLU A 1 82 ? 20.864 -3.375 -16.209 1.00 76.06 82 GLU A C 1
ATOM 632 O O . GLU A 1 82 ? 21.772 -2.812 -16.851 1.00 76.06 82 GLU A O 1
ATOM 637 N N . GLY A 1 83 ? 19.871 -4.017 -16.835 1.00 78.81 83 GLY A N 1
ATOM 638 C CA . GLY A 1 83 ? 19.833 -4.218 -18.286 1.00 78.81 83 GLY A CA 1
ATOM 639 C C . GLY A 1 83 ? 21.009 -5.061 -18.807 1.00 78.81 83 GLY A C 1
ATOM 640 O O . GLY A 1 83 ? 21.482 -4.852 -19.930 1.00 78.81 83 GLY A O 1
ATOM 641 N N . ALA A 1 84 ? 21.577 -5.939 -17.976 1.00 83.19 84 ALA A N 1
ATOM 642 C CA . ALA A 1 84 ? 22.762 -6.725 -18.298 1.00 83.19 84 ALA A CA 1
ATOM 643 C C . ALA A 1 84 ? 22.470 -7.811 -19.342 1.00 83.19 84 ALA A C 1
ATOM 645 O O . ALA A 1 84 ? 23.329 -8.093 -20.183 1.00 83.19 84 ALA A O 1
ATOM 646 N N . LEU A 1 85 ? 21.272 -8.400 -19.327 1.00 80.81 85 LEU A N 1
ATOM 647 C CA . LEU A 1 85 ? 20.859 -9.405 -20.306 1.00 80.81 85 LEU A CA 1
ATOM 648 C C . LEU A 1 85 ? 20.701 -8.774 -21.688 1.00 80.81 85 LEU A C 1
ATOM 650 O O . LEU A 1 85 ? 21.233 -9.312 -22.659 1.00 80.81 85 LEU A O 1
ATOM 654 N N . ALA A 1 86 ? 20.077 -7.596 -21.772 1.00 83.69 86 ALA A N 1
ATOM 655 C CA . ALA A 1 86 ? 19.960 -6.855 -23.028 1.00 83.69 86 ALA A CA 1
ATOM 656 C C . ALA A 1 86 ? 21.340 -6.516 -23.623 1.00 83.69 86 ALA A C 1
ATOM 658 O O . ALA A 1 86 ? 21.587 -6.747 -24.809 1.00 83.69 86 ALA A O 1
ATOM 659 N N . LYS A 1 87 ? 22.279 -6.038 -22.791 1.00 86.06 87 LYS A N 1
ATOM 660 C CA . LYS A 1 87 ? 23.661 -5.733 -23.209 1.00 86.06 87 LYS A CA 1
ATOM 661 C C . LYS A 1 87 ? 24.405 -6.975 -23.704 1.00 86.06 87 LYS A C 1
ATOM 663 O O . LYS A 1 87 ? 25.067 -6.915 -24.739 1.00 86.06 87 LYS A O 1
ATOM 668 N N . ARG A 1 88 ? 24.290 -8.099 -22.988 1.00 86.50 88 ARG A N 1
ATOM 669 C CA . ARG A 1 88 ? 24.918 -9.373 -23.378 1.00 86.50 88 ARG A CA 1
ATOM 670 C C . ARG A 1 88 ? 24.347 -9.898 -24.690 1.00 86.50 88 ARG A C 1
ATOM 672 O O . ARG A 1 88 ? 25.123 -10.276 -25.559 1.00 86.50 88 ARG A O 1
ATOM 679 N N . LEU A 1 89 ? 23.026 -9.854 -24.863 1.00 87.19 89 LEU A N 1
ATOM 680 C CA . LEU A 1 89 ? 22.377 -10.288 -26.098 1.00 87.19 89 LEU A CA 1
ATOM 681 C C . LEU A 1 89 ? 22.839 -9.447 -27.296 1.00 87.19 89 LEU A C 1
ATOM 683 O O . LEU A 1 89 ? 23.202 -10.004 -28.329 1.00 87.19 89 LEU A O 1
ATOM 687 N N . LEU A 1 90 ? 22.907 -8.118 -27.150 1.00 87.12 90 LEU A N 1
ATOM 688 C CA . LEU A 1 90 ? 23.438 -7.232 -28.193 1.00 87.12 90 LEU A CA 1
ATOM 689 C C . LEU A 1 90 ? 24.901 -7.553 -28.535 1.00 87.12 90 LEU A C 1
ATOM 691 O O . LEU A 1 90 ? 25.248 -7.628 -29.712 1.00 87.12 90 LEU A O 1
ATOM 695 N N . GLN A 1 91 ? 25.752 -7.797 -27.533 1.00 88.00 91 GLN A N 1
ATOM 696 C CA . GLN A 1 91 ? 27.144 -8.202 -27.764 1.00 88.00 91 GLN A CA 1
ATOM 697 C C . GLN A 1 91 ? 27.247 -9.544 -28.494 1.00 88.00 91 GLN A C 1
ATOM 699 O O . GLN A 1 91 ? 28.024 -9.666 -29.438 1.00 88.00 91 GLN A O 1
ATOM 704 N N . GLN A 1 92 ? 26.457 -10.541 -28.091 1.00 86.75 92 GLN A N 1
ATOM 705 C CA . GLN A 1 92 ? 26.436 -11.853 -28.739 1.00 86.75 92 GLN A CA 1
ATOM 706 C C . GLN A 1 92 ? 25.980 -11.750 -30.201 1.00 86.75 92 GLN A C 1
ATOM 708 O O . GLN A 1 92 ? 26.575 -12.382 -31.072 1.00 86.75 92 GLN A O 1
ATOM 713 N N . LEU A 1 93 ? 24.989 -10.902 -30.494 1.00 87.12 93 LEU A N 1
ATOM 714 C CA . LEU A 1 93 ? 24.542 -10.640 -31.863 1.00 87.12 93 LEU A CA 1
ATOM 715 C C . LEU A 1 93 ? 25.614 -9.945 -32.711 1.00 87.12 93 LEU A C 1
ATOM 717 O O . LEU A 1 93 ? 25.794 -10.316 -33.868 1.00 87.12 93 LEU A O 1
ATOM 721 N N . GLU A 1 94 ? 26.356 -8.981 -32.161 1.00 86.38 94 GLU A N 1
ATOM 722 C CA . GLU A 1 94 ? 27.462 -8.330 -32.879 1.00 86.38 94 GLU A CA 1
ATOM 723 C C . GLU A 1 94 ? 28.620 -9.300 -33.170 1.00 86.38 94 GLU A C 1
ATOM 725 O O . GLU A 1 94 ? 29.150 -9.317 -34.284 1.00 86.38 94 GLU A O 1
ATOM 730 N N . VAL A 1 95 ? 28.965 -10.179 -32.223 1.00 84.38 95 VAL A N 1
ATOM 731 C CA . VAL A 1 95 ? 29.964 -11.244 -32.432 1.00 84.38 95 VAL A CA 1
ATOM 732 C C . VAL A 1 95 ? 29.513 -12.218 -33.527 1.00 84.38 95 VAL A C 1
ATOM 734 O O . VAL A 1 95 ? 30.284 -12.538 -34.440 1.00 84.38 95 VAL A O 1
ATOM 737 N N . ALA A 1 96 ? 28.246 -12.638 -33.498 1.00 80.94 96 ALA A N 1
ATOM 738 C CA . ALA A 1 96 ? 27.666 -13.500 -34.525 1.00 80.94 96 ALA A CA 1
ATOM 739 C C . ALA A 1 96 ? 27.575 -12.800 -35.897 1.00 80.94 96 ALA A C 1
ATOM 741 O O . ALA A 1 96 ? 27.726 -13.449 -36.934 1.00 80.94 96 ALA A O 1
ATOM 742 N N . LYS A 1 97 ? 27.376 -11.474 -35.929 1.00 79.12 97 LYS A N 1
ATOM 743 C CA . LYS A 1 97 ? 27.343 -10.657 -37.155 1.00 79.12 97 LYS A CA 1
ATOM 744 C C . LYS A 1 97 ? 28.724 -10.539 -37.801 1.00 79.12 97 LYS A C 1
ATOM 746 O O . LYS A 1 97 ? 28.842 -10.756 -39.005 1.00 79.12 97 LYS A O 1
ATOM 751 N N . CYS A 1 98 ? 29.772 -10.271 -37.018 1.00 65.69 98 CYS A N 1
ATOM 752 C CA . CYS A 1 98 ? 31.158 -10.243 -37.510 1.00 65.69 98 CYS A CA 1
ATOM 753 C C . CYS A 1 98 ? 31.632 -11.605 -38.040 1.00 65.69 98 CYS A C 1
ATOM 755 O O . CYS A 1 98 ? 32.455 -11.658 -38.951 1.00 65.69 98 CYS A O 1
ATOM 757 N N . SER A 1 99 ? 31.075 -12.704 -37.529 1.00 60.66 99 SER A N 1
ATOM 758 C CA . SER A 1 99 ? 31.433 -14.065 -37.950 1.00 60.66 99 SER A CA 1
ATOM 759 C C . SER A 1 99 ? 30.787 -14.498 -39.281 1.00 60.66 99 SER A C 1
ATOM 761 O O . SER A 1 99 ? 31.178 -15.520 -39.841 1.00 60.66 99 SER A O 1
ATOM 763 N N . LYS A 1 100 ? 29.817 -13.737 -39.822 1.00 57.19 100 LYS A N 1
ATOM 764 C CA . LYS A 1 100 ? 28.983 -14.118 -40.987 1.00 57.19 100 LYS A CA 1
ATOM 765 C C . LYS A 1 100 ? 29.238 -13.312 -42.270 1.00 57.19 100 LYS A C 1
ATOM 767 O O . LYS A 1 100 ? 28.344 -13.185 -43.106 1.00 57.19 100 LYS A O 1
ATOM 772 N N . VAL A 1 101 ? 30.451 -12.807 -42.500 1.00 42.81 101 VAL A N 1
ATOM 773 C CA . VAL A 1 101 ? 30.822 -12.242 -43.815 1.00 42.81 101 VAL A CA 1
ATOM 774 C C . VAL A 1 101 ? 31.110 -13.370 -44.818 1.00 42.81 101 VAL A C 1
ATOM 776 O O . VAL A 1 101 ? 32.246 -13.611 -45.197 1.00 42.81 101 VAL A O 1
ATOM 779 N N . THR A 1 102 ? 30.071 -14.081 -45.258 1.00 43.75 102 THR A N 1
ATOM 780 C CA . THR A 1 102 ? 30.000 -14.720 -46.587 1.00 43.75 102 THR A CA 1
ATOM 781 C C . THR A 1 102 ? 28.527 -14.755 -47.030 1.00 43.75 102 THR A C 1
ATOM 783 O O . THR A 1 102 ? 27.673 -15.216 -46.272 1.00 43.75 102 THR A O 1
ATOM 786 N N . PRO A 1 103 ? 28.170 -14.228 -48.219 1.00 43.91 103 PRO A N 1
ATOM 787 C CA . PRO A 1 103 ? 26.775 -14.102 -48.632 1.00 43.91 103 PRO A CA 1
ATOM 788 C C . PRO A 1 103 ? 26.277 -15.416 -49.255 1.00 43.91 103 PRO A C 1
ATOM 790 O O . PRO A 1 103 ? 26.872 -15.917 -50.205 1.00 43.91 103 PRO A O 1
ATOM 793 N N . GLY A 1 104 ? 25.163 -15.964 -48.757 1.00 42.50 104 GLY A N 1
ATOM 794 C CA . GLY A 1 104 ? 24.635 -17.257 -49.214 1.00 42.50 104 GLY A CA 1
ATOM 795 C C . GLY A 1 104 ? 23.120 -17.432 -49.050 1.00 42.50 104 GLY A C 1
ATOM 796 O O . GLY A 1 104 ? 22.663 -18.104 -48.140 1.00 42.50 104 GLY A O 1
ATOM 797 N N . LYS A 1 105 ? 22.370 -16.783 -49.947 1.00 43.22 105 LYS A N 1
ATOM 798 C CA . LYS A 1 105 ? 21.027 -17.059 -50.515 1.00 43.22 105 LYS A CA 1
ATOM 799 C C . LYS A 1 105 ? 20.147 -18.220 -49.962 1.00 43.22 105 LYS A C 1
ATOM 801 O O . LYS A 1 105 ? 20.442 -19.382 -50.202 1.00 43.22 105 LYS A O 1
ATOM 806 N N . GLY A 1 106 ? 18.928 -17.856 -49.527 1.00 41.78 106 GLY A N 1
ATOM 807 C CA . GLY A 1 106 ? 17.654 -18.558 -49.829 1.00 41.78 106 GLY A CA 1
ATOM 808 C C . GLY A 1 106 ? 17.130 -19.625 -48.839 1.00 41.78 106 GLY A C 1
ATOM 809 O O . GLY A 1 106 ? 17.933 -20.259 -48.167 1.00 41.78 106 GLY A O 1
ATOM 810 N N . PRO A 1 107 ? 15.793 -19.834 -48.725 1.00 65.25 107 PRO A N 1
ATOM 811 C CA . PRO A 1 107 ? 15.163 -20.440 -47.547 1.00 65.25 107 PRO A CA 1
ATOM 812 C C . PRO A 1 107 ? 14.891 -21.949 -47.688 1.00 65.25 107 PRO A C 1
ATOM 814 O O . PRO A 1 107 ? 14.427 -22.406 -48.731 1.00 65.25 107 PRO A O 1
ATOM 817 N N . ALA A 1 108 ? 15.070 -22.710 -46.604 1.00 39.31 108 ALA A N 1
ATOM 818 C CA . ALA A 1 108 ? 14.482 -24.040 -46.438 1.00 39.31 108 ALA A CA 1
ATOM 819 C C . ALA A 1 108 ? 14.258 -24.358 -44.951 1.00 39.31 108 ALA A C 1
ATOM 821 O O . ALA A 1 108 ? 15.088 -24.068 -44.092 1.00 39.31 108 ALA A O 1
ATOM 822 N N . ARG A 1 109 ? 13.093 -24.937 -44.667 1.00 50.94 109 ARG A N 1
ATOM 823 C CA . ARG A 1 109 ? 12.622 -25.371 -43.350 1.00 50.94 109 ARG A CA 1
ATOM 824 C C . ARG A 1 109 ? 13.284 -26.699 -42.941 1.00 50.94 109 ARG A C 1
ATOM 826 O O . ARG A 1 109 ? 13.360 -27.601 -43.767 1.00 50.94 109 ARG A O 1
ATOM 833 N N . ALA A 1 110 ? 13.561 -26.809 -41.635 1.00 48.69 110 ALA A N 1
ATOM 834 C CA . ALA A 1 110 ? 13.743 -28.003 -40.789 1.00 48.69 110 ALA A CA 1
ATOM 835 C C . ALA A 1 110 ? 15.174 -28.456 -40.398 1.00 48.69 110 ALA A C 1
ATOM 837 O O . ALA A 1 110 ? 16.059 -28.599 -41.232 1.00 48.69 110 ALA A O 1
ATOM 838 N N . ALA A 1 111 ? 15.263 -28.808 -39.102 1.00 45.78 111 ALA A N 1
ATOM 839 C CA . ALA A 1 111 ? 16.327 -29.450 -38.309 1.00 45.78 111 ALA A CA 1
ATOM 840 C C . ALA A 1 111 ? 17.448 -28.544 -37.740 1.00 45.78 111 ALA A C 1
ATOM 842 O O . ALA A 1 111 ? 17.895 -27.618 -38.413 1.00 45.78 111 ALA A O 1
ATOM 843 N N . PRO A 1 112 ? 17.870 -28.774 -36.472 1.00 47.44 112 PRO A N 1
ATOM 844 C CA . PRO A 1 112 ? 18.653 -27.814 -35.705 1.00 47.44 112 PRO A CA 1
ATOM 845 C C . PRO A 1 112 ? 20.109 -27.818 -36.186 1.00 47.44 112 PRO A C 1
ATOM 847 O O . PRO A 1 112 ? 20.760 -28.866 -36.146 1.00 47.44 112 PRO A O 1
ATOM 850 N N . PRO A 1 113 ? 20.664 -26.676 -36.621 1.00 47.03 113 PRO A N 1
ATOM 851 C CA . PRO A 1 113 ? 22.096 -26.582 -36.831 1.00 47.03 113 PRO A CA 1
ATOM 852 C C . PRO A 1 113 ? 22.798 -26.625 -35.469 1.00 47.03 113 PRO A C 1
ATOM 854 O O . PRO A 1 113 ? 22.602 -25.760 -34.620 1.00 47.03 113 PRO A O 1
ATOM 857 N N . ALA A 1 114 ? 23.643 -27.636 -35.269 1.00 53.19 114 ALA A N 1
ATOM 858 C CA . ALA A 1 114 ? 24.605 -27.725 -34.169 1.00 53.19 114 ALA A CA 1
ATOM 859 C C . ALA A 1 114 ? 25.795 -26.765 -34.394 1.00 53.19 114 ALA A C 1
ATOM 861 O O . ALA A 1 114 ? 26.957 -27.163 -34.390 1.00 53.19 114 ALA A O 1
ATOM 862 N N . GLY A 1 115 ? 25.490 -25.495 -34.650 1.00 57.16 115 GLY A N 1
ATOM 863 C CA . GLY A 1 115 ? 26.434 -24.407 -34.876 1.00 57.16 115 GLY A CA 1
ATOM 864 C C . GLY A 1 115 ? 25.737 -23.072 -34.633 1.00 57.16 115 GLY A C 1
ATOM 865 O O . GLY A 1 115 ? 24.510 -23.025 -34.644 1.00 57.16 115 GLY A O 1
ATOM 866 N N . ASP A 1 116 ? 26.518 -22.017 -34.389 1.00 65.44 116 ASP A N 1
ATOM 867 C CA . ASP A 1 116 ? 26.072 -20.687 -33.942 1.00 65.44 116 ASP A CA 1
ATOM 868 C C . ASP A 1 116 ? 25.041 -20.043 -34.905 1.00 65.44 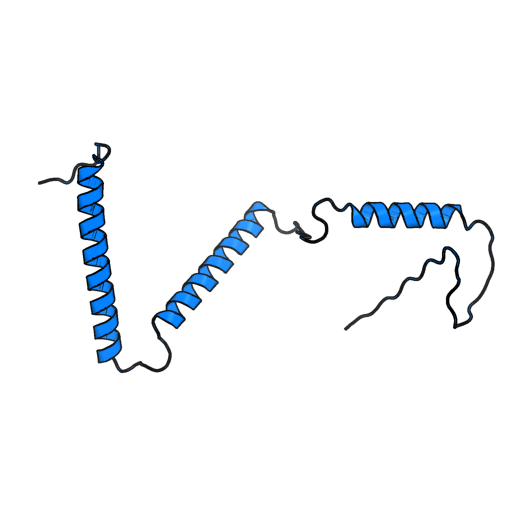116 ASP A C 1
ATOM 870 O O . ASP A 1 116 ? 25.344 -19.286 -35.839 1.00 65.44 116 ASP A O 1
ATOM 874 N N . ALA A 1 117 ? 23.778 -20.424 -34.731 1.00 71.69 117 ALA A N 1
ATOM 875 C CA . ALA A 1 117 ? 22.647 -20.013 -35.541 1.00 71.69 117 ALA A CA 1
ATOM 876 C C . ALA A 1 117 ? 21.785 -19.048 -34.732 1.00 71.69 117 ALA A C 1
ATOM 878 O O . ALA A 1 117 ? 21.416 -19.315 -33.592 1.00 71.69 117 ALA A O 1
ATOM 879 N N . VAL A 1 118 ? 21.468 -17.908 -35.345 1.00 83.19 118 VAL A N 1
ATOM 880 C CA . VAL A 1 118 ? 20.633 -16.876 -34.735 1.00 83.19 118 VAL A CA 1
ATOM 881 C C . VAL A 1 118 ? 19.237 -17.031 -35.318 1.00 83.19 118 VAL A C 1
ATOM 883 O O . VAL A 1 118 ? 19.052 -16.853 -36.523 1.00 83.19 118 VAL A O 1
ATOM 886 N N . THR A 1 119 ? 18.275 -17.370 -34.467 1.00 87.56 119 THR A N 1
ATOM 887 C CA . THR A 1 119 ? 16.868 -17.560 -34.835 1.00 87.56 119 THR A CA 1
ATOM 888 C C . THR A 1 119 ? 16.026 -16.548 -34.071 1.00 87.56 119 THR A C 1
ATOM 890 O O . THR A 1 119 ? 16.114 -16.476 -32.849 1.00 87.56 119 THR A O 1
ATOM 893 N N . PHE A 1 120 ? 15.223 -15.761 -34.788 1.00 87.69 120 PHE A N 1
ATOM 894 C CA . PHE A 1 120 ? 14.270 -14.824 -34.195 1.00 87.69 120 PHE A CA 1
ATOM 895 C C . PHE A 1 120 ? 12.862 -15.356 -34.430 1.00 87.69 120 PHE A C 1
ATOM 897 O O . PHE A 1 120 ? 12.433 -15.487 -35.576 1.00 87.69 120 PHE A O 1
ATOM 904 N N . GLU A 1 121 ? 12.150 -15.658 -33.351 1.00 91.12 121 GLU A N 1
ATOM 905 C CA . GLU A 1 121 ? 10.762 -16.103 -33.407 1.00 91.12 121 GLU A CA 1
ATOM 906 C C . GLU A 1 121 ? 9.876 -15.031 -32.774 1.00 91.12 121 GLU A C 1
ATOM 908 O O . GLU A 1 121 ? 10.043 -14.683 -31.606 1.00 91.12 121 GLU A O 1
ATOM 913 N N . LEU A 1 122 ? 8.954 -14.477 -33.562 1.00 91.50 122 LEU A N 1
ATOM 914 C CA . LEU A 1 122 ? 8.001 -13.473 -33.104 1.00 91.50 122 LEU A CA 1
ATOM 915 C C . LEU A 1 122 ? 6.623 -14.119 -32.976 1.00 91.50 122 LEU A C 1
ATOM 917 O O . LEU A 1 122 ? 6.025 -14.520 -33.975 1.00 91.50 122 LEU A O 1
ATOM 921 N N . TYR A 1 123 ? 6.117 -14.183 -31.749 1.00 84.94 123 TYR A N 1
ATOM 922 C CA . TYR A 1 123 ? 4.767 -14.646 -31.445 1.00 84.94 123 TYR A CA 1
ATOM 923 C C . TYR A 1 123 ? 3.939 -13.473 -30.920 1.00 84.94 123 TYR A C 1
ATOM 925 O O . TYR A 1 123 ? 4.424 -12.683 -30.111 1.00 84.94 123 TYR A O 1
ATOM 933 N N . TRP A 1 124 ? 2.689 -13.367 -31.363 1.00 79.56 124 TRP A N 1
ATOM 934 C CA . TRP A 1 124 ? 1.718 -12.396 -30.854 1.00 79.56 124 TRP A CA 1
ATOM 935 C C . TRP A 1 124 ? 0.482 -13.146 -30.327 1.00 79.56 124 TRP A C 1
ATOM 937 O O . TRP A 1 124 ? 0.239 -14.281 -30.746 1.00 79.56 124 TRP A O 1
ATOM 947 N N . ARG A 1 125 ? -0.251 -12.545 -29.382 1.00 57.72 125 ARG A N 1
ATOM 948 C CA . ARG A 1 125 ? -1.512 -13.069 -28.837 1.00 57.72 125 ARG A CA 1
ATOM 949 C C . ARG A 1 125 ? -2.664 -12.142 -29.162 1.00 57.72 125 ARG A C 1
ATOM 951 O O . ARG A 1 125 ? -2.496 -10.941 -28.859 1.00 57.72 125 ARG A O 1
#

Radius of gyration: 31.7 Å; chains: 1; bounding box: 60×51×84 Å

Foldseek 3Di:
DDPDPDDDDDPVNVVVVVVVVVVVVVVVVVVVVVVQVVVPPPDQPDVVNVVVVVVVVVVVVVVVVVCVVCDPPDDCDPPCNPCVVVVVVVVLVVVVVVVPPDDDDDDDDDDDPPDDDDDDDDDDD

InterPro domains:
  IPR028133 Dynamitin [PF04912] (7-124)
  IPR028133 Dynamitin [PTHR15346] (2-124)

pLDDT: mean 71.75, std 14.13, range [39.31, 91.5]

Sequence (125 aa):
LGEGLGAKETPQQRFQRLQHEVQELLRDVEQIQSSVKESGAEEELTPMALARQVEVLKQQLLSSHLEKVLGPGAAVDFADPEGALAKRLLQQLEVAKCSKVTPGKGPARAAPPAGDAVTFELYWR

Organism: NCBI:txid449367